Protein AF-A0A433SLN9-F1 (afdb_monomer)

Structure (mmCIF, N/CA/C/O backbone):
data_AF-A0A433SLN9-F1
#
_entry.id   AF-A0A433SLN9-F1
#
loop_
_atom_site.group_PDB
_atom_site.id
_atom_site.type_symbol
_atom_site.label_atom_id
_atom_site.label_alt_id
_atom_site.label_comp_id
_atom_site.label_asym_id
_atom_site.label_entity_id
_atom_site.label_seq_id
_atom_site.pdbx_PDB_ins_code
_atom_site.Cartn_x
_atom_site.Cartn_y
_atom_site.Cartn_z
_atom_site.occupancy
_atom_site.B_iso_or_equiv
_atom_site.auth_seq_id
_atom_site.auth_comp_id
_atom_site.auth_asym_id
_atom_site.auth_atom_id
_atom_site.pdbx_PDB_model_num
ATOM 1 N N . ILE A 1 1 ? 33.367 -6.950 -92.287 1.00 58.72 1 ILE A N 1
ATOM 2 C CA . ILE A 1 1 ? 34.190 -6.946 -91.057 1.00 58.72 1 ILE A CA 1
ATOM 3 C C . ILE A 1 1 ? 34.992 -8.236 -91.100 1.00 58.72 1 ILE A C 1
ATOM 5 O O . ILE A 1 1 ? 34.395 -9.275 -91.342 1.00 58.72 1 ILE A O 1
ATOM 9 N N . ASP A 1 2 ? 36.318 -8.139 -91.056 1.00 69.06 2 ASP A N 1
ATOM 10 C CA . ASP A 1 2 ? 37.245 -9.262 -91.244 1.00 69.06 2 ASP A CA 1
ATOM 11 C C . ASP A 1 2 ? 37.015 -10.344 -90.160 1.00 69.06 2 ASP A C 1
ATOM 13 O O . ASP A 1 2 ? 36.963 -9.988 -88.979 1.00 69.06 2 ASP A O 1
ATOM 17 N N . PRO A 1 3 ? 36.846 -11.635 -90.507 1.00 67.12 3 PRO A N 1
ATOM 18 C CA . PRO A 1 3 ? 36.699 -12.716 -89.527 1.00 67.12 3 PRO A CA 1
ATOM 19 C C . PRO A 1 3 ? 37.867 -12.801 -88.531 1.00 67.12 3 PRO A C 1
ATOM 21 O O . PRO A 1 3 ? 37.655 -13.219 -87.394 1.00 67.12 3 PRO A O 1
ATOM 24 N N . MET A 1 4 ? 39.072 -12.344 -88.896 1.00 63.94 4 MET A N 1
ATOM 25 C CA . MET A 1 4 ? 40.188 -12.234 -87.949 1.00 63.94 4 MET A CA 1
ATOM 26 C C . MET A 1 4 ? 39.966 -11.151 -86.889 1.00 63.94 4 MET A C 1
ATOM 28 O O . MET A 1 4 ? 40.420 -11.294 -85.758 1.00 63.94 4 MET A O 1
ATOM 32 N N . LEU A 1 5 ? 39.249 -10.079 -87.234 1.00 66.88 5 LEU A N 1
ATOM 33 C CA . LEU A 1 5 ? 38.950 -8.982 -86.318 1.00 66.88 5 LEU A CA 1
ATOM 34 C C . LEU A 1 5 ? 37.886 -9.396 -85.286 1.00 66.88 5 LEU A C 1
ATOM 36 O O . LEU A 1 5 ? 38.048 -9.108 -84.104 1.00 66.88 5 LEU A O 1
ATOM 40 N N . SER A 1 6 ? 36.847 -10.133 -85.699 1.00 71.31 6 SER A N 1
ATOM 41 C CA . SER A 1 6 ? 35.852 -10.708 -84.768 1.00 71.31 6 SER A CA 1
ATOM 42 C C . SER A 1 6 ? 36.472 -11.774 -83.859 1.00 71.31 6 SER A C 1
ATOM 44 O O . SER A 1 6 ? 36.257 -11.743 -82.650 1.00 71.31 6 SER A O 1
ATOM 46 N N . GLY A 1 7 ? 37.339 -12.641 -84.399 1.00 73.06 7 GLY A N 1
ATOM 47 C CA . GLY A 1 7 ? 38.013 -13.685 -83.619 1.00 73.06 7 GLY A CA 1
ATOM 48 C C . GLY A 1 7 ? 38.959 -13.178 -82.522 1.00 73.06 7 GLY A C 1
ATOM 49 O O . GLY A 1 7 ? 39.352 -13.964 -81.666 1.00 73.06 7 GLY A O 1
ATOM 50 N N . VAL A 1 8 ? 39.324 -11.891 -82.526 1.00 78.69 8 VAL A N 1
ATOM 51 C CA . VAL A 1 8 ? 40.179 -11.264 -81.501 1.00 78.69 8 VAL A CA 1
ATOM 52 C C . VAL A 1 8 ? 39.384 -10.328 -80.593 1.00 78.69 8 VAL A C 1
ATOM 54 O O . VAL A 1 8 ? 39.583 -10.345 -79.381 1.00 78.69 8 VAL A O 1
ATOM 57 N N . ILE A 1 9 ? 38.470 -9.530 -81.148 1.00 82.38 9 ILE A N 1
ATOM 58 C CA . ILE A 1 9 ? 37.713 -8.544 -80.370 1.00 82.38 9 ILE A CA 1
ATOM 59 C C . ILE A 1 9 ? 36.728 -9.222 -79.412 1.00 82.38 9 ILE A C 1
ATOM 61 O O . ILE A 1 9 ? 36.689 -8.853 -78.239 1.00 82.38 9 ILE A O 1
ATOM 65 N N . ASP A 1 10 ? 35.979 -10.229 -79.868 1.00 83.00 10 ASP A N 1
ATOM 66 C CA . ASP A 1 10 ? 34.941 -10.857 -79.041 1.00 83.00 10 ASP A CA 1
ATOM 67 C C . ASP A 1 10 ? 35.532 -11.594 -77.820 1.00 83.00 10 ASP A C 1
ATOM 69 O O . ASP A 1 10 ? 35.012 -11.420 -76.712 1.00 83.00 10 ASP A O 1
ATOM 73 N N . PRO A 1 11 ? 36.652 -12.342 -77.937 1.00 85.12 11 PRO A N 1
ATOM 74 C CA . PRO A 1 11 ? 37.321 -12.924 -76.772 1.00 85.12 11 PRO A CA 1
ATOM 75 C C . PRO A 1 11 ? 37.968 -11.891 -75.847 1.00 85.12 11 PRO A C 1
ATOM 77 O O . PRO A 1 11 ? 38.025 -12.111 -74.641 1.00 85.12 11 PRO A O 1
ATOM 80 N N . MET A 1 12 ? 38.456 -10.763 -76.375 1.00 84.81 12 MET A N 1
ATOM 81 C CA . MET A 1 12 ? 38.998 -9.687 -75.538 1.00 84.81 12 MET A CA 1
ATOM 82 C C . MET A 1 12 ? 37.904 -8.984 -74.730 1.00 84.81 12 MET A C 1
ATOM 84 O O . MET A 1 12 ? 38.109 -8.687 -73.554 1.00 84.81 12 MET A O 1
ATOM 88 N N . LEU A 1 13 ? 36.743 -8.739 -75.340 1.00 83.75 13 LEU A N 1
ATOM 89 C CA . LEU A 1 13 ? 35.593 -8.162 -74.648 1.00 83.75 13 LEU A CA 1
ATOM 90 C C . LEU A 1 13 ? 35.076 -9.124 -73.572 1.00 83.75 13 LEU A C 1
ATOM 92 O O . LEU A 1 13 ? 35.132 -8.806 -72.388 1.00 83.75 13 LEU A O 1
ATOM 96 N N . SER A 1 14 ? 34.688 -10.335 -73.975 1.00 84.12 14 SER A N 1
ATOM 97 C CA . SER A 1 14 ? 34.041 -11.303 -73.079 1.00 84.12 14 SER A CA 1
ATOM 98 C C . SER A 1 14 ? 34.983 -11.953 -72.061 1.00 84.12 14 SER A C 1
ATOM 100 O O . SER A 1 14 ? 34.569 -12.287 -70.955 1.00 84.12 14 SER A O 1
ATOM 102 N N . GLY A 1 15 ? 36.250 -12.167 -72.422 1.00 83.25 15 GLY A N 1
ATOM 103 C CA . GLY A 1 15 ? 37.208 -12.902 -71.594 1.00 83.25 15 GLY A CA 1
ATOM 104 C C . GLY A 1 15 ? 38.055 -12.024 -70.680 1.00 83.25 15 GLY A C 1
ATOM 105 O O . GLY A 1 15 ? 38.635 -12.536 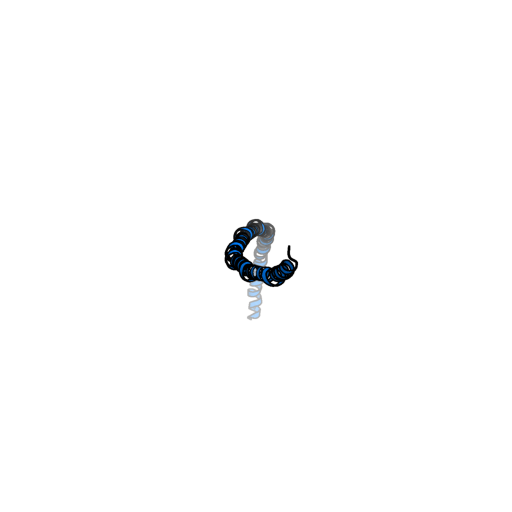-69.724 1.00 83.25 15 GLY A O 1
ATOM 106 N N . VAL A 1 16 ? 38.151 -10.721 -70.963 1.00 85.31 16 VAL A N 1
ATOM 107 C CA . VAL A 1 16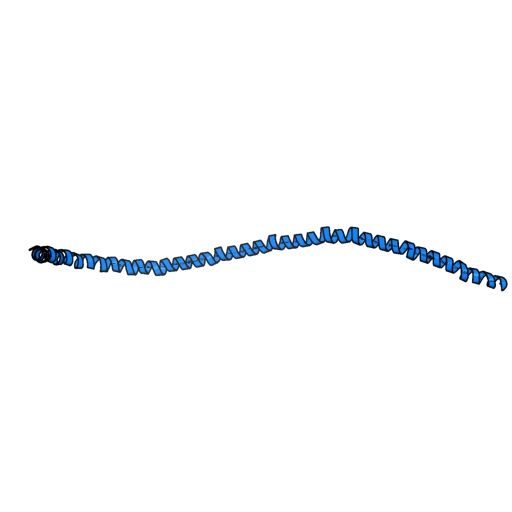 ? 39.037 -9.810 -70.224 1.00 85.31 16 VAL A CA 1
ATOM 108 C C . VAL A 1 16 ? 38.292 -8.572 -69.749 1.00 85.31 16 VAL A C 1
ATOM 110 O O . VAL A 1 16 ? 38.262 -8.314 -68.549 1.00 85.31 16 VAL A O 1
ATOM 113 N N . ILE A 1 17 ? 37.667 -7.820 -70.657 1.00 87.81 17 ILE A N 1
ATOM 114 C CA . ILE A 1 17 ? 37.060 -6.528 -70.314 1.00 87.81 17 ILE A CA 1
ATOM 115 C C . ILE A 1 17 ? 35.829 -6.711 -69.419 1.00 87.81 17 ILE A C 1
ATOM 117 O O . ILE A 1 17 ? 35.765 -6.087 -68.359 1.00 87.81 17 ILE A O 1
ATOM 121 N N . ASP A 1 18 ? 34.898 -7.592 -69.787 1.00 90.44 18 ASP A N 1
ATOM 122 C CA . ASP A 1 18 ? 33.669 -7.816 -69.017 1.00 90.44 18 ASP A CA 1
ATOM 123 C C . ASP A 1 18 ? 33.952 -8.382 -67.609 1.00 90.44 18 ASP A C 1
ATOM 125 O O . ASP A 1 18 ? 33.428 -7.829 -66.637 1.00 90.44 18 ASP A O 1
ATOM 129 N N . PRO A 1 19 ? 34.826 -9.398 -67.425 1.00 91.62 19 PRO A N 1
ATOM 130 C CA . PRO A 1 19 ? 35.188 -9.880 -66.091 1.00 91.62 19 PRO A CA 1
ATOM 131 C C . PRO A 1 19 ? 35.896 -8.826 -65.237 1.00 91.62 19 PRO A C 1
ATOM 133 O O . PRO A 1 19 ? 35.655 -8.755 -64.033 1.00 91.62 19 PRO A O 1
ATOM 136 N N . MET A 1 20 ? 36.751 -7.988 -65.839 1.00 91.88 20 MET A N 1
ATOM 137 C CA . MET A 1 20 ? 37.400 -6.885 -65.124 1.00 91.88 20 MET A CA 1
ATOM 138 C C . MET A 1 20 ? 36.382 -5.843 -64.656 1.00 91.88 20 MET A C 1
ATOM 140 O O . MET A 1 20 ? 36.439 -5.413 -63.506 1.00 91.88 20 MET A O 1
ATOM 144 N N . LEU A 1 21 ? 35.438 -5.457 -65.519 1.00 90.31 21 LEU A N 1
ATOM 145 C CA . LEU A 1 21 ? 34.357 -4.536 -65.166 1.00 90.31 21 LEU A CA 1
ATOM 146 C C . LEU A 1 21 ? 33.467 -5.112 -64.061 1.00 90.31 21 LEU A C 1
ATOM 148 O O . LEU A 1 21 ? 33.224 -4.419 -63.075 1.00 90.31 21 LEU A O 1
ATOM 152 N N . SER A 1 22 ? 33.045 -6.375 -64.182 1.00 91.75 22 SER A N 1
ATOM 153 C CA . SER A 1 22 ? 32.244 -7.052 -63.153 1.00 91.75 22 SER A CA 1
ATOM 154 C C . SER A 1 22 ? 32.986 -7.102 -61.822 1.00 91.75 22 SER A C 1
ATOM 156 O O . SER A 1 22 ? 32.448 -6.670 -60.812 1.00 91.75 22 SER A O 1
ATOM 158 N N . GLY A 1 23 ? 34.251 -7.535 -61.818 1.00 92.06 23 GLY A N 1
ATOM 159 C CA . GLY A 1 23 ? 35.045 -7.630 -60.594 1.00 92.06 23 GLY A CA 1
ATOM 160 C C . GLY A 1 23 ? 35.249 -6.281 -59.902 1.00 92.06 23 GLY A C 1
ATOM 161 O O . GLY A 1 23 ? 35.197 -6.205 -58.676 1.00 92.06 23 GLY A O 1
ATOM 162 N N . VAL A 1 24 ? 35.433 -5.200 -60.670 1.00 92.94 24 VAL A N 1
ATOM 163 C CA . VAL A 1 24 ? 35.528 -3.842 -60.115 1.00 92.94 24 VAL A CA 1
ATOM 164 C C . VAL A 1 24 ? 34.192 -3.396 -59.524 1.00 92.94 24 VAL A C 1
ATOM 166 O O . VAL A 1 24 ? 34.184 -2.871 -58.413 1.00 92.94 24 VAL A O 1
ATOM 169 N N . ILE A 1 25 ? 33.076 -3.608 -60.228 1.00 92.38 25 ILE A N 1
ATOM 170 C CA . ILE A 1 25 ? 31.738 -3.231 -59.751 1.00 92.38 25 ILE A CA 1
ATOM 171 C C . ILE A 1 25 ? 31.377 -4.012 -58.484 1.00 92.38 25 ILE A C 1
ATOM 173 O O . ILE A 1 25 ? 31.004 -3.397 -57.486 1.00 92.38 25 ILE A O 1
ATOM 177 N N . ASP A 1 26 ? 31.560 -5.331 -58.487 1.00 93.50 26 ASP A N 1
ATOM 178 C CA . ASP A 1 26 ? 31.253 -6.201 -57.350 1.00 93.50 26 ASP A CA 1
ATOM 179 C C . ASP A 1 26 ? 32.126 -5.855 -56.141 1.00 93.50 26 ASP A C 1
ATOM 181 O O . ASP A 1 26 ? 31.632 -5.727 -55.021 1.00 93.50 26 ASP A O 1
ATOM 185 N N . SER A 1 27 ? 33.424 -5.616 -56.357 1.00 92.44 27 SER A N 1
ATOM 186 C CA . SER A 1 27 ? 34.321 -5.182 -55.284 1.00 92.44 27 SER A CA 1
ATOM 187 C C . SER A 1 27 ? 33.915 -3.830 -54.700 1.00 92.44 27 SER A C 1
ATOM 189 O O . SER A 1 27 ? 34.101 -3.612 -53.504 1.00 92.44 27 SER A O 1
ATOM 191 N N . MET A 1 28 ? 33.398 -2.911 -55.516 1.00 91.38 28 MET A N 1
ATOM 192 C CA . MET A 1 28 ? 32.940 -1.606 -55.042 1.00 91.38 28 MET A CA 1
ATOM 193 C C . MET A 1 28 ? 31.630 -1.733 -54.262 1.00 91.38 28 MET A C 1
ATOM 195 O O . MET A 1 28 ? 31.490 -1.138 -53.196 1.00 91.38 28 MET A O 1
ATOM 199 N N . LEU A 1 29 ? 30.691 -2.533 -54.767 1.00 91.06 29 LEU A N 1
ATOM 200 C CA . LEU A 1 29 ? 29.389 -2.736 -54.148 1.00 91.06 29 LEU A CA 1
ATOM 201 C C . LEU A 1 29 ? 29.527 -3.468 -52.809 1.00 91.06 29 LEU A C 1
ATOM 203 O O . LEU A 1 29 ? 29.237 -2.900 -51.760 1.00 91.06 29 LEU A O 1
ATOM 207 N N . PHE A 1 30 ? 30.063 -4.686 -52.833 1.00 93.31 30 PHE A N 1
ATOM 208 C CA . PHE A 1 30 ? 30.113 -5.552 -51.655 1.00 93.31 30 PHE A CA 1
ATOM 209 C C . PHE A 1 30 ? 31.281 -5.233 -50.721 1.00 93.31 30 PHE A C 1
ATOM 211 O O . PHE A 1 30 ? 31.201 -5.471 -49.519 1.00 93.31 30 PHE A O 1
ATOM 218 N N . GLY A 1 31 ? 32.390 -4.718 -51.258 1.00 88.75 31 GLY A N 1
ATOM 219 C CA . GLY A 1 31 ? 33.585 -4.425 -50.466 1.00 88.75 31 GLY A CA 1
ATOM 220 C C . GLY A 1 31 ? 33.576 -3.044 -49.816 1.00 88.75 31 GLY A C 1
ATOM 221 O O . GLY A 1 31 ? 34.284 -2.838 -48.832 1.00 88.75 31 GLY A O 1
ATOM 222 N N . VAL A 1 32 ? 32.799 -2.096 -50.351 1.00 91.06 32 VAL A N 1
ATOM 223 C CA . VAL A 1 32 ? 32.826 -0.699 -49.895 1.00 91.06 32 VAL A CA 1
ATOM 224 C C . VAL A 1 32 ? 31.431 -0.185 -49.571 1.00 91.06 32 VAL A C 1
ATOM 226 O O . VAL A 1 32 ? 31.194 0.218 -48.435 1.00 91.06 32 VAL A O 1
ATOM 229 N N . ILE A 1 33 ? 30.506 -0.213 -50.532 1.00 90.12 33 ILE A N 1
ATOM 230 C CA . ILE A 1 33 ? 29.186 0.412 -50.369 1.00 90.12 33 ILE A CA 1
ATOM 231 C C . ILE A 1 33 ? 28.368 -0.299 -49.285 1.00 90.12 33 ILE A C 1
ATOM 233 O O . ILE A 1 33 ? 27.901 0.363 -48.357 1.00 90.12 33 ILE A O 1
ATOM 237 N N . ASP A 1 34 ? 28.236 -1.622 -49.358 1.00 92.50 34 ASP A N 1
ATOM 238 C CA . ASP A 1 34 ? 27.434 -2.389 -48.399 1.00 92.50 34 ASP A CA 1
ATOM 239 C C . ASP A 1 34 ? 27.978 -2.286 -46.959 1.00 92.50 34 ASP A C 1
ATOM 241 O O . ASP A 1 34 ? 27.199 -1.964 -46.056 1.00 92.50 34 ASP A O 1
ATOM 245 N N . PRO A 1 35 ? 29.294 -2.455 -46.697 1.00 92.75 35 PRO A N 1
ATOM 246 C CA . PRO A 1 35 ? 29.851 -2.265 -45.359 1.00 92.75 35 PRO A CA 1
ATOM 247 C C . PRO A 1 35 ? 29.678 -0.841 -44.829 1.00 92.75 35 PRO A C 1
ATOM 249 O O . PRO A 1 35 ? 29.406 -0.660 -43.642 1.00 92.75 35 PRO A O 1
ATOM 252 N N . MET A 1 36 ? 29.813 0.175 -45.690 1.00 92.56 36 MET A N 1
ATOM 253 C CA . MET A 1 36 ? 29.565 1.563 -45.298 1.00 92.56 36 MET A CA 1
ATOM 254 C C . MET A 1 36 ? 28.105 1.771 -44.898 1.00 92.56 36 MET A C 1
ATOM 256 O O . MET A 1 36 ? 27.843 2.391 -43.869 1.00 92.56 36 MET A O 1
ATOM 260 N N . LEU A 1 37 ? 27.160 1.245 -45.681 1.00 90.19 37 LEU A N 1
ATOM 261 C CA . LEU A 1 37 ? 25.737 1.366 -45.384 1.00 90.19 37 LEU A CA 1
ATOM 262 C C . LEU A 1 37 ? 25.377 0.640 -44.081 1.00 90.19 37 LEU A C 1
ATOM 264 O O . LEU A 1 37 ? 24.720 1.236 -43.229 1.00 90.19 37 LEU A O 1
ATOM 268 N N . SER A 1 38 ? 25.857 -0.595 -43.896 1.00 92.38 38 SER A N 1
ATOM 269 C CA . SER A 1 38 ? 25.660 -1.352 -42.653 1.00 92.38 38 SER A CA 1
ATOM 270 C C . SER A 1 38 ? 26.230 -0.593 -41.461 1.00 92.38 38 SER A C 1
ATOM 272 O O . SER A 1 38 ? 25.513 -0.338 -40.504 1.00 92.38 38 SER A O 1
ATOM 274 N N . GLY A 1 39 ? 27.483 -0.134 -41.547 1.00 91.69 39 GLY A N 1
ATOM 275 C CA . GLY A 1 39 ? 28.129 0.592 -40.456 1.00 91.69 39 GLY A CA 1
ATOM 276 C C . GLY A 1 39 ? 27.399 1.883 -40.081 1.00 91.69 39 GLY A C 1
ATOM 277 O O . GLY A 1 39 ? 27.269 2.191 -38.898 1.00 91.69 39 GLY A O 1
ATOM 278 N N . VAL A 1 40 ? 26.878 2.626 -41.063 1.00 92.38 40 VAL A N 1
ATOM 279 C CA . VAL A 1 40 ? 26.075 3.834 -40.808 1.00 92.38 40 VAL A CA 1
ATOM 280 C C . VAL A 1 40 ? 24.754 3.487 -40.121 1.00 92.38 40 VAL A C 1
ATOM 282 O O . VAL A 1 40 ? 24.397 4.148 -39.146 1.00 92.38 40 VAL A O 1
ATOM 285 N N . ILE A 1 41 ? 24.042 2.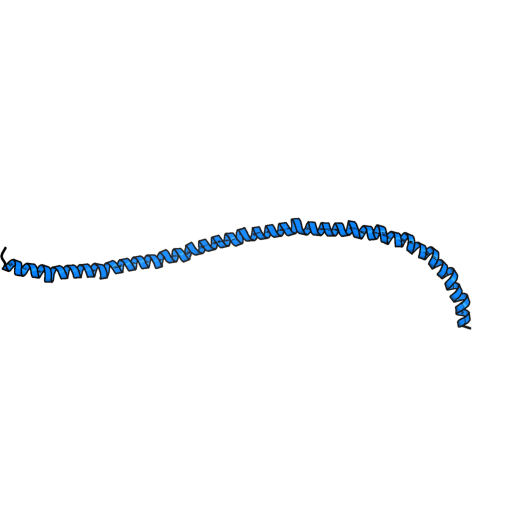460 -40.595 1.00 91.69 41 ILE A N 1
ATOM 286 C CA . ILE A 1 41 ? 22.771 2.019 -40.002 1.00 91.69 41 ILE A CA 1
ATOM 287 C C . ILE A 1 41 ? 22.994 1.516 -38.573 1.00 91.69 41 ILE A C 1
ATOM 289 O O . ILE A 1 41 ? 22.308 1.966 -37.656 1.00 91.69 41 ILE A O 1
ATOM 293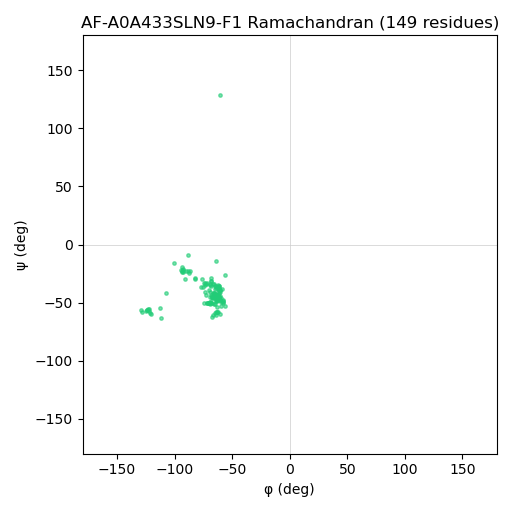 N N . ASP A 1 42 ? 23.990 0.658 -38.364 1.00 93.81 42 ASP A N 1
ATOM 294 C CA . ASP A 1 42 ? 24.317 0.086 -37.057 1.00 93.81 42 ASP A CA 1
ATOM 295 C C . ASP A 1 42 ? 24.736 1.174 -36.064 1.00 93.81 42 ASP A C 1
ATOM 297 O O . ASP A 1 42 ? 24.305 1.177 -34.908 1.00 93.81 42 ASP A O 1
ATOM 301 N N . THR A 1 43 ? 25.527 2.152 -36.515 1.00 93.69 43 THR A N 1
ATOM 302 C CA . THR A 1 43 ? 25.914 3.301 -35.685 1.00 93.69 43 THR A CA 1
ATOM 303 C C . THR A 1 43 ? 24.701 4.160 -35.337 1.00 93.69 43 THR A C 1
ATOM 305 O O . THR A 1 43 ? 24.553 4.572 -34.190 1.00 93.69 43 THR A O 1
ATOM 308 N N . MET A 1 44 ? 23.803 4.417 -36.292 1.00 91.69 44 MET A N 1
ATOM 309 C CA . MET A 1 44 ? 22.585 5.190 -36.038 1.00 91.69 44 MET A CA 1
ATOM 310 C C . MET A 1 44 ? 21.669 4.491 -35.027 1.00 91.69 44 MET A C 1
ATOM 312 O O . MET A 1 44 ? 21.161 5.140 -34.112 1.00 91.69 44 MET A O 1
ATOM 316 N N . LEU A 1 45 ? 21.487 3.176 -35.154 1.00 90.25 45 LEU A N 1
ATOM 317 C CA . LEU A 1 45 ? 20.692 2.389 -34.213 1.00 90.25 45 LEU A CA 1
ATOM 318 C C . LEU A 1 45 ? 21.311 2.425 -32.811 1.00 90.25 45 LEU A C 1
ATOM 320 O O . LEU A 1 45 ? 20.694 2.925 -31.873 1.00 90.25 45 LEU A O 1
ATOM 324 N N . SER A 1 46 ? 22.567 1.996 -32.697 1.00 91.12 46 SER A N 1
ATOM 325 C CA . SER A 1 46 ? 23.237 1.813 -31.404 1.00 91.12 46 SER A CA 1
ATOM 326 C C . SER A 1 46 ? 23.591 3.115 -30.684 1.00 91.12 46 SER A C 1
ATOM 328 O O . SER A 1 46 ? 23.600 3.159 -29.456 1.00 91.12 46 SER A O 1
ATOM 330 N N . SER A 1 47 ? 23.913 4.182 -31.421 1.00 90.25 47 SER A N 1
ATOM 331 C CA . SER A 1 47 ? 24.414 5.431 -30.828 1.00 90.25 47 SER A CA 1
ATOM 332 C C . SER A 1 47 ? 23.352 6.517 -30.706 1.00 90.25 47 SER A C 1
ATOM 334 O O . SER A 1 47 ? 23.568 7.488 -29.984 1.00 90.25 47 SER A O 1
ATOM 336 N N . VAL A 1 48 ? 22.222 6.389 -31.408 1.00 88.94 48 VAL A N 1
ATOM 337 C CA . VAL A 1 48 ? 21.159 7.404 -31.387 1.00 88.94 48 VAL A CA 1
ATOM 338 C C . VAL A 1 48 ? 19.843 6.807 -30.920 1.00 88.94 48 VAL A C 1
ATOM 340 O O . VAL A 1 48 ? 19.289 7.278 -29.929 1.00 88.94 48 VAL A O 1
ATOM 343 N N . ILE A 1 49 ? 19.352 5.765 -31.591 1.00 89.69 49 ILE A N 1
ATOM 344 C CA . ILE A 1 49 ? 18.011 5.233 -31.320 1.00 89.69 49 ILE A CA 1
ATOM 345 C C . ILE A 1 49 ? 17.964 4.528 -29.960 1.00 89.69 49 ILE A C 1
ATOM 347 O O . ILE A 1 49 ? 17.116 4.875 -29.135 1.00 89.69 49 ILE A O 1
ATOM 351 N N . ASP A 1 50 ? 18.893 3.613 -29.685 1.00 92.94 50 ASP A N 1
ATOM 352 C CA . ASP A 1 50 ? 18.899 2.860 -28.425 1.00 92.94 50 ASP A CA 1
ATOM 353 C C . ASP A 1 50 ? 19.085 3.770 -27.193 1.00 92.94 50 ASP A C 1
ATOM 355 O O . ASP A 1 50 ? 18.329 3.626 -26.222 1.00 92.94 50 ASP A O 1
ATOM 359 N N . PRO A 1 51 ? 19.999 4.765 -27.197 1.00 93.19 51 PRO A N 1
ATOM 360 C CA . PRO A 1 51 ? 20.118 5.714 -26.092 1.00 93.19 51 PRO A CA 1
ATOM 361 C C . PRO A 1 51 ? 18.894 6.619 -25.929 1.00 93.19 51 PRO A C 1
ATOM 363 O O . PRO A 1 51 ? 18.543 6.966 -24.804 1.00 93.19 51 PRO A O 1
ATOM 366 N N . MET A 1 52 ? 18.217 7.003 -27.018 1.00 89.62 52 MET A N 1
ATOM 367 C CA . MET A 1 52 ? 16.971 7.772 -26.926 1.00 89.62 52 MET A CA 1
ATOM 368 C C . MET A 1 52 ? 15.841 6.954 -26.293 1.00 89.62 52 MET A C 1
ATOM 370 O O . MET A 1 52 ? 15.103 7.478 -25.458 1.00 89.62 52 MET A O 1
ATOM 374 N N . LEU A 1 53 ? 15.711 5.678 -26.661 1.00 87.19 53 LEU A N 1
ATOM 375 C CA . LEU A 1 53 ? 14.713 4.783 -26.074 1.00 87.19 53 LEU A CA 1
ATOM 376 C C . LEU A 1 53 ? 14.977 4.586 -24.578 1.00 87.19 53 LEU A C 1
ATOM 378 O O . LEU A 1 53 ? 14.155 4.962 -23.746 1.00 87.19 53 LEU A O 1
ATOM 382 N N . SER A 1 54 ? 16.168 4.095 -24.244 1.00 87.94 54 SER A N 1
ATOM 383 C CA . SER A 1 54 ? 16.528 3.720 -22.872 1.00 87.94 54 SER A CA 1
ATOM 384 C C . SER A 1 54 ? 16.753 4.907 -21.933 1.00 87.94 54 SER A C 1
ATOM 386 O O . SER A 1 54 ? 16.468 4.822 -20.741 1.00 87.94 54 SER A O 1
ATOM 388 N N . GLY A 1 55 ? 17.287 6.019 -22.440 1.00 82.88 55 GLY A N 1
ATOM 389 C CA . GLY A 1 55 ? 17.666 7.175 -21.627 1.00 82.88 55 GLY A CA 1
ATOM 390 C C . GLY A 1 55 ? 16.579 8.237 -21.497 1.00 82.88 55 GLY A C 1
ATOM 391 O O . GLY A 1 55 ? 16.629 9.041 -20.567 1.00 82.88 55 GLY A O 1
ATOM 392 N N . VAL A 1 56 ? 15.609 8.267 -22.413 1.00 87.94 56 VAL A N 1
ATOM 393 C CA . VAL A 1 56 ? 14.574 9.311 -22.438 1.00 87.94 56 VAL A CA 1
ATOM 394 C C . VAL A 1 56 ? 13.182 8.708 -22.385 1.00 87.94 56 VAL A C 1
ATOM 396 O O . VAL A 1 56 ? 12.421 9.034 -21.476 1.00 87.94 56 VAL A O 1
ATOM 399 N N . ILE A 1 57 ? 12.845 7.822 -23.322 1.00 86.00 57 ILE A N 1
ATOM 400 C CA . ILE A 1 57 ? 11.474 7.316 -23.450 1.00 86.00 57 ILE A CA 1
ATOM 401 C C . ILE A 1 57 ? 11.105 6.426 -22.259 1.00 86.00 57 ILE A C 1
ATOM 403 O O . ILE A 1 57 ? 10.083 6.679 -21.618 1.00 86.00 57 ILE A O 1
ATOM 407 N N . ASP A 1 58 ? 11.944 5.447 -21.916 1.00 90.88 58 ASP A N 1
ATOM 408 C CA . ASP A 1 58 ? 11.657 4.523 -20.813 1.00 90.88 58 ASP A CA 1
ATOM 409 C C . ASP A 1 58 ? 11.557 5.246 -19.454 1.00 90.88 58 ASP A C 1
ATOM 411 O O . ASP A 1 58 ? 10.563 5.047 -18.746 1.00 90.88 58 ASP A O 1
ATOM 415 N N . PRO A 1 59 ? 12.487 6.154 -19.079 1.00 88.62 59 PRO A N 1
ATOM 416 C CA . PRO A 1 59 ? 12.379 6.896 -17.825 1.00 88.62 59 PRO A CA 1
ATOM 417 C C . PRO A 1 59 ? 11.176 7.840 -17.787 1.00 88.62 59 PRO A C 1
ATOM 419 O O . PRO A 1 59 ? 10.557 7.989 -16.735 1.00 88.62 59 PRO A O 1
ATOM 422 N N . MET A 1 60 ? 10.812 8.465 -18.915 1.00 89.12 60 MET A N 1
ATOM 423 C CA . MET A 1 60 ? 9.600 9.286 -18.991 1.00 89.12 60 MET A CA 1
ATOM 424 C C . MET A 1 60 ? 8.347 8.448 -18.738 1.00 89.12 60 MET A C 1
ATOM 426 O O . MET A 1 60 ? 7.485 8.867 -17.968 1.00 89.12 60 MET A O 1
ATOM 430 N N . LEU A 1 61 ? 8.247 7.266 -19.352 1.00 86.69 61 LEU A N 1
ATOM 431 C CA . LEU A 1 61 ? 7.106 6.377 -19.155 1.00 86.69 61 LEU A CA 1
ATOM 432 C C . LEU A 1 61 ? 7.027 5.887 -17.704 1.00 86.69 61 LEU A C 1
ATOM 434 O O . LEU A 1 61 ? 5.958 5.975 -17.100 1.00 86.69 61 LEU A O 1
ATOM 438 N N . SER A 1 62 ? 8.153 5.449 -17.127 1.00 89.69 62 SER A N 1
ATOM 439 C CA . SER A 1 62 ? 8.223 5.049 -15.713 1.00 89.69 62 SER A CA 1
ATOM 440 C C . SER A 1 62 ? 7.804 6.195 -14.799 1.00 89.69 62 SER A C 1
ATOM 442 O O . SER A 1 62 ? 6.917 6.025 -13.971 1.00 89.69 62 SER A O 1
ATOM 444 N N . GLY A 1 63 ? 8.359 7.393 -15.000 1.00 87.88 63 GLY A N 1
ATOM 445 C CA . GLY A 1 63 ? 8.038 8.557 -14.180 1.00 87.88 63 GLY A CA 1
ATOM 446 C C . GLY A 1 63 ? 6.567 8.967 -14.262 1.00 87.88 63 GLY A C 1
ATOM 447 O O . GLY A 1 63 ? 5.992 9.385 -13.260 1.00 87.88 63 GLY A O 1
ATOM 448 N N . VAL A 1 64 ? 5.924 8.839 -15.426 1.00 89.12 64 VAL A N 1
ATOM 449 C CA . VAL A 1 64 ? 4.481 9.098 -15.568 1.00 89.12 64 VAL A CA 1
ATOM 450 C C . VAL A 1 64 ? 3.656 8.058 -14.808 1.00 89.12 64 VAL A C 1
ATOM 452 O O . VAL A 1 64 ? 2.716 8.434 -14.105 1.00 89.12 64 VAL A O 1
ATOM 455 N N . ILE A 1 65 ? 4.006 6.774 -14.919 1.00 89.56 65 ILE A N 1
ATOM 456 C CA . ILE A 1 65 ? 3.316 5.685 -14.213 1.00 89.56 65 ILE A CA 1
ATOM 457 C C . ILE A 1 65 ? 3.470 5.848 -12.698 1.00 89.56 65 ILE A C 1
ATOM 459 O O . ILE A 1 65 ? 2.472 5.821 -11.978 1.00 89.56 65 ILE A O 1
ATOM 463 N N . ASP A 1 66 ? 4.688 6.097 -12.221 1.00 91.56 66 ASP A N 1
ATOM 464 C CA . ASP A 1 66 ? 4.979 6.270 -10.798 1.00 91.56 66 ASP A CA 1
ATOM 465 C C . ASP A 1 66 ? 4.244 7.489 -10.227 1.00 91.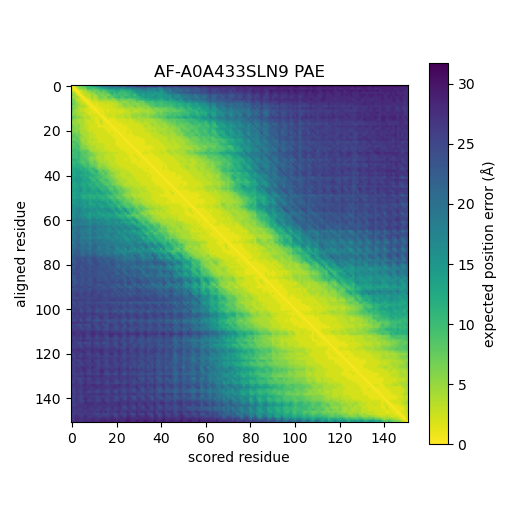56 66 ASP A C 1
ATOM 467 O O . ASP A 1 66 ? 3.604 7.397 -9.180 1.00 91.56 66 ASP A O 1
ATOM 471 N N . ASN A 1 67 ? 4.244 8.624 -10.935 1.00 89.12 67 ASN A N 1
ATOM 472 C CA . ASN A 1 67 ? 3.486 9.802 -10.505 1.00 89.12 67 ASN A CA 1
ATOM 473 C C . ASN A 1 67 ? 1.976 9.542 -10.450 1.00 89.12 67 ASN A C 1
ATOM 475 O O . ASN A 1 67 ? 1.300 10.061 -9.564 1.00 89.12 67 ASN A O 1
ATOM 479 N N . MET A 1 68 ? 1.426 8.753 -11.374 1.00 86.81 68 MET A N 1
ATOM 480 C CA . MET A 1 68 ? 0.007 8.399 -11.344 1.00 86.81 68 MET A CA 1
ATOM 481 C C . MET A 1 68 ? -0.322 7.496 -10.151 1.00 86.81 68 MET A C 1
ATOM 483 O O . MET A 1 68 ? -1.306 7.741 -9.451 1.00 86.81 68 MET A O 1
ATOM 487 N N . LEU A 1 69 ? 0.501 6.476 -9.901 1.00 84.94 69 LEU A N 1
ATOM 488 C CA . LEU A 1 69 ? 0.310 5.548 -8.788 1.00 84.94 69 LEU A CA 1
ATOM 489 C C . LEU A 1 69 ? 0.437 6.271 -7.443 1.00 84.94 69 LEU A C 1
ATOM 491 O O . LEU A 1 69 ? -0.532 6.355 -6.690 1.00 84.94 69 LEU A O 1
ATOM 495 N N . PHE A 1 70 ? 1.598 6.866 -7.180 1.00 87.12 70 PHE A N 1
ATOM 496 C CA . PHE A 1 70 ? 1.912 7.428 -5.867 1.00 87.12 70 PHE A CA 1
ATOM 497 C C . PHE A 1 70 ? 1.336 8.831 -5.653 1.00 87.12 70 PHE A C 1
ATOM 499 O O . PHE A 1 70 ? 1.043 9.217 -4.525 1.00 87.12 70 PHE A O 1
ATOM 506 N N . 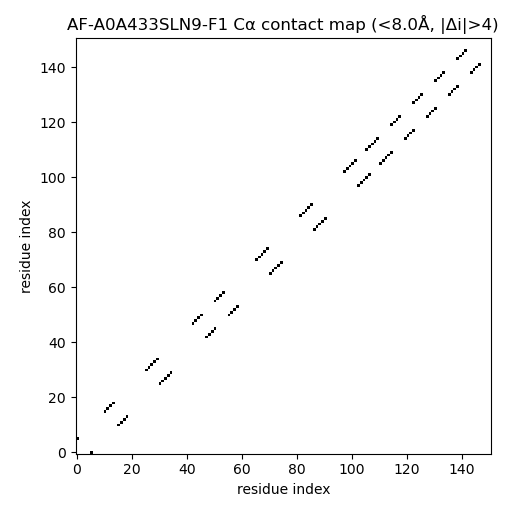GLY A 1 71 ? 1.185 9.621 -6.718 1.00 79.94 71 GLY A N 1
ATOM 507 C CA . GLY A 1 71 ? 0.704 11.000 -6.624 1.00 79.94 71 GLY A CA 1
ATOM 508 C C . GLY A 1 71 ? -0.815 11.140 -6.687 1.00 79.94 71 GLY A C 1
ATOM 509 O O . GLY A 1 71 ? -1.345 12.147 -6.220 1.00 79.94 71 GLY A O 1
ATOM 510 N N . VAL A 1 72 ? -1.524 10.159 -7.256 1.00 87.50 72 VAL A N 1
ATOM 511 C CA . VAL A 1 72 ? -2.978 10.248 -7.467 1.00 87.50 72 VAL A CA 1
ATOM 512 C C . VAL A 1 72 ? -3.713 9.075 -6.833 1.00 87.50 72 VAL A C 1
ATOM 514 O O . VAL A 1 72 ? -4.581 9.297 -5.991 1.00 87.50 72 VAL A O 1
ATOM 517 N N . ILE A 1 73 ? -3.376 7.838 -7.205 1.00 85.44 73 ILE A N 1
ATOM 518 C CA . ILE A 1 73 ? -4.143 6.656 -6.785 1.00 85.44 73 ILE A CA 1
ATOM 519 C C . ILE A 1 73 ? -4.010 6.415 -5.277 1.00 85.44 73 ILE A C 1
ATOM 521 O O . ILE A 1 73 ? -5.030 6.304 -4.593 1.00 85.44 73 ILE A O 1
ATOM 525 N N . ASP A 1 74 ? -2.788 6.393 -4.747 1.00 90.12 74 ASP A N 1
ATOM 526 C CA . ASP A 1 74 ? -2.549 6.141 -3.321 1.00 90.12 74 ASP A CA 1
ATOM 527 C C . ASP A 1 74 ? -3.210 7.199 -2.411 1.00 90.12 74 ASP A C 1
ATOM 529 O O . ASP A 1 74 ? -3.944 6.817 -1.492 1.00 90.12 74 ASP A O 1
ATOM 533 N N . PRO A 1 75 ? -3.066 8.520 -2.663 1.00 88.44 75 PRO A N 1
ATOM 534 C CA . PRO A 1 75 ? -3.756 9.543 -1.877 1.00 88.44 75 PRO A CA 1
ATOM 535 C C . PRO A 1 75 ? -5.281 9.442 -1.948 1.00 88.44 75 PRO A C 1
ATOM 537 O O . PRO A 1 75 ? -5.953 9.654 -0.939 1.00 88.44 75 PRO A O 1
ATOM 540 N N . MET A 1 76 ? -5.843 9.105 -3.116 1.00 87.88 76 MET A N 1
ATOM 541 C CA . MET A 1 76 ? -7.286 8.893 -3.254 1.00 87.88 76 MET A CA 1
ATOM 542 C C . MET A 1 76 ? -7.758 7.716 -2.402 1.00 87.88 76 MET A C 1
ATOM 544 O O . MET A 1 76 ? -8.765 7.837 -1.705 1.00 87.88 76 MET A O 1
ATOM 548 N N . LEU A 1 77 ? -7.034 6.594 -2.429 1.00 85.88 77 LEU A N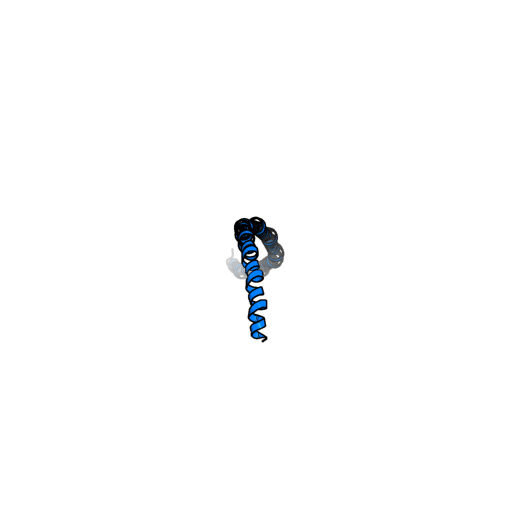 1
ATOM 549 C CA . LEU A 1 77 ? -7.374 5.421 -1.629 1.00 85.88 77 LEU A CA 1
ATOM 550 C C . LEU A 1 77 ? -7.286 5.730 -0.130 1.00 85.88 77 LEU A C 1
ATOM 552 O O . LEU A 1 77 ? -8.227 5.425 0.603 1.00 85.88 77 LEU A O 1
ATOM 556 N N . SER A 1 78 ? -6.207 6.388 0.308 1.00 89.50 78 SER A N 1
ATOM 557 C CA . SER A 1 78 ? -6.045 6.816 1.702 1.00 89.50 78 SER A CA 1
ATOM 558 C C . SER A 1 78 ? -7.188 7.731 2.134 1.00 89.50 78 SER A C 1
ATOM 560 O O . SER A 1 78 ? -7.829 7.473 3.148 1.00 89.50 78 SER A O 1
ATOM 562 N N . GLY A 1 79 ? -7.514 8.750 1.332 1.00 87.19 79 GLY A N 1
ATOM 563 C CA . GLY A 1 79 ? -8.589 9.688 1.651 1.00 87.19 79 GLY A CA 1
ATOM 564 C C . GLY A 1 79 ? -9.963 9.020 1.756 1.00 87.19 79 GLY A C 1
ATOM 565 O O . GLY A 1 79 ? -10.751 9.361 2.639 1.00 87.19 79 GLY A O 1
ATOM 566 N N . VAL A 1 80 ? -10.256 8.040 0.894 1.00 88.25 80 VAL A N 1
ATOM 567 C CA . VAL A 1 80 ? -11.507 7.266 0.961 1.00 88.25 80 VAL A CA 1
ATOM 568 C C . VAL A 1 80 ? -11.568 6.420 2.233 1.00 88.25 80 VAL A C 1
ATOM 570 O O . VAL A 1 80 ? -12.606 6.407 2.897 1.00 88.25 80 VAL A O 1
ATOM 573 N N . ILE A 1 81 ? -10.474 5.742 2.592 1.00 88.38 81 ILE A N 1
ATOM 574 C CA . ILE A 1 81 ? -10.398 4.927 3.812 1.00 88.38 81 ILE A CA 1
ATOM 575 C C . ILE A 1 81 ? -10.569 5.808 5.053 1.00 88.38 81 ILE A C 1
ATOM 577 O O . ILE A 1 81 ? -11.408 5.502 5.901 1.00 88.38 81 ILE A O 1
ATOM 581 N N . ASP A 1 82 ? -9.853 6.930 5.125 1.00 90.19 82 ASP A N 1
ATOM 582 C CA . ASP A 1 82 ? -9.931 7.859 6.255 1.00 90.19 82 ASP A CA 1
ATOM 583 C C . ASP A 1 82 ? -11.340 8.436 6.409 1.00 90.19 82 ASP A C 1
ATOM 585 O O . ASP A 1 82 ? -11.875 8.507 7.518 1.00 90.19 82 ASP A O 1
ATOM 589 N N . THR A 1 83 ? -11.988 8.788 5.295 1.00 89.12 83 THR A N 1
ATOM 590 C CA . THR A 1 83 ? -13.371 9.286 5.298 1.00 89.12 83 THR A CA 1
ATOM 591 C C . THR A 1 83 ? -14.354 8.214 5.769 1.00 89.12 83 THR A C 1
ATOM 593 O O . THR A 1 83 ? -15.296 8.518 6.497 1.00 89.12 83 THR A O 1
ATOM 596 N N . MET A 1 84 ? -14.153 6.952 5.384 1.00 85.56 84 MET A N 1
ATOM 597 C CA . MET A 1 84 ? -15.010 5.849 5.821 1.00 85.56 84 MET A CA 1
ATOM 598 C C . MET A 1 84 ? -14.851 5.563 7.318 1.00 85.56 84 MET A C 1
ATOM 600 O O . MET A 1 84 ? -15.849 5.385 8.016 1.00 85.56 84 MET A O 1
ATOM 604 N N . LEU A 1 85 ? -13.615 5.545 7.819 1.00 84.25 85 LEU A N 1
ATOM 605 C CA . LEU A 1 85 ? -13.335 5.331 9.237 1.00 84.25 85 LEU A CA 1
ATOM 606 C C . LEU A 1 85 ? -13.933 6.460 10.083 1.00 84.25 85 LEU A C 1
ATOM 608 O O . LEU A 1 85 ? -14.818 6.216 10.902 1.00 84.25 85 LEU A O 1
ATOM 612 N N . SER A 1 86 ? -13.525 7.698 9.807 1.00 84.94 86 SER A N 1
ATOM 613 C CA . SER A 1 86 ? -13.906 8.862 10.614 1.00 84.94 86 SER A CA 1
ATOM 614 C C . SER A 1 86 ? -15.357 9.303 10.420 1.00 84.94 86 SER A C 1
ATOM 616 O O . SER A 1 86 ? -15.999 9.771 11.357 1.00 84.94 86 SER A O 1
ATOM 618 N N . GLY A 1 87 ? -15.891 9.182 9.204 1.00 79.88 87 GLY A N 1
ATOM 619 C CA . GLY A 1 87 ? -17.220 9.680 8.859 1.00 79.88 87 GLY A CA 1
ATOM 620 C C . GLY A 1 87 ? -18.343 8.673 9.081 1.00 79.88 87 GLY A C 1
ATOM 621 O O . GLY A 1 87 ? -19.497 9.077 9.215 1.00 79.88 87 GLY A O 1
ATOM 622 N N . VAL A 1 88 ? -18.034 7.373 9.108 1.00 85.94 88 VAL A N 1
ATOM 623 C CA . VAL A 1 88 ? -19.055 6.317 9.188 1.00 85.94 88 VAL A CA 1
ATOM 624 C C . VAL A 1 88 ? -18.822 5.406 10.382 1.00 85.94 88 VAL A C 1
ATOM 626 O O . VAL A 1 88 ? -19.713 5.273 11.218 1.00 85.94 88 VAL A O 1
ATOM 629 N N . ILE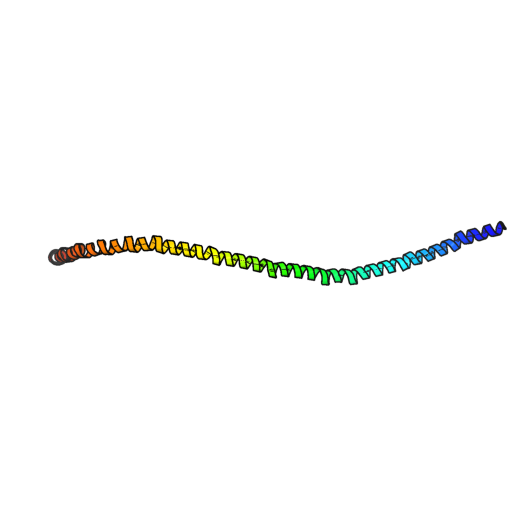 A 1 89 ? -17.642 4.794 10.491 1.00 83.88 89 ILE A N 1
ATOM 630 C CA . ILE A 1 89 ? -17.395 3.756 11.501 1.00 83.88 89 ILE A CA 1
ATOM 631 C C . ILE A 1 89 ? -17.341 4.354 12.911 1.00 83.88 89 ILE A C 1
ATOM 633 O O . ILE A 1 89 ? -18.063 3.878 13.791 1.00 83.88 89 ILE A O 1
ATOM 637 N N . ASP A 1 90 ? -16.555 5.410 13.123 1.00 89.31 90 ASP A N 1
ATOM 638 C CA . ASP A 1 90 ? -16.408 6.020 14.450 1.00 89.31 90 ASP A CA 1
ATOM 639 C C . ASP A 1 90 ? -17.741 6.579 14.991 1.00 89.31 90 ASP A C 1
ATOM 641 O O . ASP A 1 90 ? -18.099 6.259 16.131 1.00 89.31 90 ASP A O 1
ATOM 645 N N . PRO A 1 91 ? -18.552 7.324 14.206 1.00 88.50 91 PRO A N 1
ATOM 646 C CA . PRO A 1 91 ? -19.855 7.800 14.667 1.00 88.50 91 PRO A CA 1
ATOM 647 C C . PRO A 1 91 ? -20.839 6.668 14.966 1.00 88.50 91 PRO A C 1
ATOM 649 O O . PRO A 1 91 ? -21.602 6.761 15.927 1.00 88.50 91 PRO A O 1
ATOM 652 N N . MET A 1 92 ? -20.825 5.588 14.174 1.00 87.50 92 MET A N 1
ATOM 653 C CA . MET A 1 92 ? -21.658 4.413 14.445 1.00 87.50 92 MET A CA 1
ATOM 654 C C . MET A 1 92 ? -21.277 3.759 15.772 1.00 87.50 92 MET A C 1
ATOM 656 O O . MET A 1 92 ? -22.159 3.445 16.570 1.00 87.50 92 MET A O 1
ATOM 660 N N . LEU A 1 93 ? -19.979 3.573 16.026 1.00 84.88 93 LEU A N 1
ATOM 661 C CA . LEU A 1 93 ? -19.504 2.980 17.271 1.00 84.88 93 LEU A CA 1
ATOM 662 C C . LEU A 1 93 ? -19.846 3.866 18.474 1.00 84.88 93 LEU A C 1
ATOM 664 O O . LEU A 1 93 ? -20.382 3.360 19.460 1.00 84.88 93 LEU A O 1
ATOM 668 N N . SER A 1 94 ? -19.607 5.178 18.370 1.00 89.19 94 SER A N 1
ATOM 669 C CA . SER A 1 94 ? -19.978 6.142 19.413 1.00 89.19 94 SER A CA 1
ATOM 670 C C . SER A 1 94 ? -21.475 6.091 19.697 1.00 89.19 94 SER A C 1
ATOM 672 O O . SER A 1 94 ? -21.874 5.947 20.846 1.00 89.19 94 SER A O 1
ATOM 674 N N . GLY A 1 95 ? -22.312 6.113 18.654 1.00 87.31 95 GLY A N 1
ATOM 675 C CA . GLY A 1 95 ? -23.763 6.056 18.808 1.00 87.31 95 GLY A CA 1
ATOM 676 C C . GLY A 1 95 ? -24.249 4.766 19.472 1.00 87.31 95 GLY A C 1
ATOM 677 O O . GLY A 1 95 ? -25.144 4.809 20.312 1.00 87.31 95 GLY A O 1
ATOM 678 N N . VAL A 1 96 ? -23.648 3.616 19.146 1.00 88.12 96 VAL A N 1
ATOM 679 C CA . VAL A 1 96 ? -23.978 2.333 19.790 1.00 88.12 96 VAL A CA 1
ATOM 680 C C . VAL A 1 96 ? -23.587 2.335 21.269 1.00 88.12 96 VAL A C 1
ATOM 682 O O . VAL A 1 96 ? -24.378 1.891 22.103 1.00 88.12 96 VAL A O 1
ATOM 685 N N . ILE A 1 97 ? -22.395 2.836 21.603 1.00 88.56 97 ILE A N 1
ATOM 686 C CA . ILE A 1 97 ? -21.920 2.922 22.991 1.00 88.56 97 ILE A CA 1
ATOM 687 C C . ILE A 1 97 ? -22.810 3.870 23.797 1.00 88.56 97 ILE A C 1
ATOM 689 O O . ILE A 1 97 ? -23.297 3.487 24.862 1.00 88.56 97 ILE A O 1
ATOM 693 N N . ASP A 1 98 ? -23.091 5.061 23.268 1.00 91.12 98 ASP A N 1
ATOM 694 C CA . ASP A 1 98 ? -23.942 6.052 23.927 1.00 91.12 98 ASP A CA 1
ATOM 695 C C . ASP A 1 98 ? -25.353 5.508 24.145 1.00 91.12 98 ASP A C 1
ATOM 697 O O . ASP A 1 98 ? -25.931 5.680 25.221 1.00 91.12 98 ASP A O 1
ATOM 701 N N . HIS A 1 99 ? -25.907 4.797 23.161 1.00 89.94 99 HIS A N 1
ATOM 702 C CA . HIS A 1 99 ? -27.229 4.194 23.288 1.00 89.94 99 HIS A CA 1
ATOM 703 C C . HIS A 1 99 ? -27.258 3.051 24.308 1.00 89.94 99 HIS A C 1
ATOM 705 O O . HIS A 1 99 ? -28.236 2.905 25.036 1.00 89.94 99 HIS A O 1
ATOM 711 N N . MET A 1 100 ? -26.192 2.256 24.409 1.00 87.62 100 MET A N 1
ATOM 712 C CA . MET A 1 100 ? -26.087 1.210 25.425 1.00 87.62 100 MET A CA 1
ATOM 713 C C . MET A 1 100 ? -25.989 1.800 26.835 1.00 87.62 100 MET A C 1
ATOM 715 O O . MET A 1 100 ? -26.678 1.333 27.744 1.00 87.62 100 MET A O 1
ATOM 719 N N . LEU A 1 101 ? -25.164 2.833 27.019 1.00 85.94 101 LEU A N 1
ATOM 720 C CA . LEU A 1 101 ? -25.009 3.495 28.312 1.00 85.94 101 LEU A CA 1
ATOM 721 C C . LEU A 1 101 ? -26.323 4.153 28.738 1.00 85.94 101 LEU A C 1
ATOM 723 O O . LEU A 1 101 ? -26.903 3.771 29.751 1.00 85.94 101 LEU A O 1
ATOM 727 N N . SER A 1 102 ? -26.844 5.055 27.909 1.00 89.12 102 SER A N 1
ATOM 728 C CA . SER A 1 102 ? -28.032 5.848 28.246 1.00 89.12 102 SER A CA 1
ATOM 729 C C . SER A 1 102 ? -29.343 5.063 28.191 1.00 89.12 102 SER A C 1
ATOM 731 O O . SER A 1 102 ? -30.274 5.351 28.939 1.00 89.12 102 SER A O 1
ATOM 733 N N . GLY A 1 103 ? -29.453 4.084 27.292 1.00 85.69 103 GLY A N 1
ATOM 734 C CA . GLY A 1 103 ? -30.693 3.352 27.042 1.00 85.69 103 GLY A CA 1
ATOM 735 C C . GLY A 1 103 ? -30.837 2.069 27.853 1.00 85.69 103 GLY A C 1
ATOM 736 O O . GLY A 1 103 ? -31.959 1.602 28.044 1.00 85.69 103 GLY A O 1
ATOM 737 N N . VAL A 1 104 ? -29.732 1.488 28.331 1.00 89.12 104 VAL A N 1
ATOM 738 C CA . VAL A 1 104 ? -29.754 0.198 29.038 1.00 89.12 104 VAL A CA 1
ATOM 739 C C . VAL A 1 104 ? -29.133 0.311 30.422 1.00 89.12 104 VAL A C 1
ATOM 741 O O . VAL A 1 104 ? -29.794 -0.008 31.409 1.00 89.12 104 VAL A O 1
ATOM 744 N N . ILE A 1 105 ? -27.888 0.781 30.512 1.00 87.38 105 ILE A N 1
ATOM 745 C CA . ILE A 1 105 ? -27.134 0.769 31.773 1.00 87.38 105 ILE A CA 1
ATOM 746 C C . ILE A 1 105 ? -27.703 1.787 32.766 1.00 87.38 105 ILE A C 1
ATOM 748 O O . ILE A 1 105 ? -28.018 1.416 33.899 1.00 87.38 105 ILE A O 1
ATOM 752 N N . ASP A 1 106 ? -27.901 3.034 32.340 1.00 92.81 106 ASP A N 1
ATOM 753 C CA . ASP A 1 106 ? -28.426 4.095 33.200 1.00 92.81 106 ASP A CA 1
ATOM 754 C C . ASP A 1 106 ? -29.830 3.753 33.739 1.00 92.81 106 ASP A C 1
ATOM 756 O O . ASP A 1 106 ? -30.030 3.816 34.955 1.00 92.81 106 ASP A O 1
ATOM 760 N N . PRO A 1 107 ? -30.804 3.295 32.923 1.00 92.81 107 PRO A N 1
ATOM 761 C CA . PRO A 1 107 ? -32.110 2.882 33.435 1.00 92.81 107 PRO A CA 1
ATOM 762 C C . PRO A 1 107 ? -32.047 1.707 34.414 1.00 92.81 107 PRO A C 1
ATOM 764 O O . PRO A 1 107 ? -32.821 1.674 35.370 1.00 92.81 107 PRO A O 1
ATOM 767 N N . MET A 1 108 ? -31.138 0.747 34.215 1.00 92.44 108 MET A N 1
ATOM 768 C CA . MET A 1 108 ? -30.953 -0.359 35.160 1.00 92.44 108 MET A CA 1
ATOM 769 C C . MET A 1 108 ? -30.426 0.125 36.515 1.00 92.44 108 MET A C 1
ATOM 771 O O . MET A 1 108 ? -30.910 -0.325 37.557 1.00 92.44 108 MET A O 1
ATOM 775 N N . LEU A 1 109 ? -29.460 1.046 36.507 1.00 89.25 109 LEU A N 1
ATOM 776 C CA . LEU A 1 109 ? -28.899 1.635 37.722 1.00 89.25 109 LEU A CA 1
ATOM 777 C C . LEU A 1 109 ? -29.932 2.506 38.439 1.00 89.25 109 LEU A C 1
ATOM 779 O O . LEU A 1 109 ? -30.356 2.171 39.545 1.00 89.25 109 LEU A O 1
ATOM 783 N N . PHE A 1 110 ? -30.394 3.569 37.783 1.00 91.38 110 PHE A N 1
ATOM 784 C CA . PHE A 1 110 ? -31.238 4.586 38.412 1.00 91.38 110 PHE A CA 1
ATOM 785 C C . PHE A 1 110 ? -32.689 4.137 38.602 1.00 91.38 110 PHE A C 1
ATOM 787 O O . PHE A 1 110 ? -33.362 4.583 39.529 1.00 91.38 110 PHE A O 1
ATOM 794 N N . GLY A 1 111 ? -33.198 3.268 37.728 1.00 87.31 111 GLY A N 1
ATOM 795 C CA . GLY A 1 111 ? -34.574 2.770 37.792 1.00 87.31 111 GLY A CA 1
ATOM 796 C C . GLY A 1 111 ? -34.730 1.459 38.562 1.00 87.31 111 GLY A C 1
ATOM 797 O O . GLY A 1 111 ? -35.823 1.169 39.045 1.00 87.31 111 GLY A O 1
ATOM 798 N N . GLY A 1 112 ? -33.666 0.663 38.680 1.00 89.81 112 GLY A N 1
ATOM 799 C CA . GLY A 1 112 ? -33.711 -0.655 39.316 1.00 89.81 112 GLY A CA 1
ATOM 800 C C . GLY A 1 112 ? -32.938 -0.715 40.627 1.00 89.81 112 GLY A C 1
ATOM 801 O O . GLY A 1 112 ? -33.516 -0.955 41.688 1.00 89.81 112 GLY A O 1
ATOM 802 N N . ILE A 1 113 ? -31.623 -0.511 40.549 1.00 90.12 113 ILE A N 1
ATOM 803 C CA . ILE A 1 113 ? -30.704 -0.733 41.673 1.00 90.12 113 ILE A CA 1
ATOM 804 C C . ILE A 1 113 ? -30.867 0.345 42.748 1.00 90.12 113 ILE A C 1
ATOM 806 O O . ILE A 1 113 ? -31.056 0.012 43.920 1.00 90.12 113 ILE A O 1
ATOM 810 N N . ASP A 1 114 ? -30.848 1.621 42.364 1.00 93.25 114 ASP A N 1
ATOM 811 C CA . ASP A 1 114 ? -30.934 2.732 43.314 1.00 93.25 114 ASP A CA 1
ATOM 812 C C . ASP A 1 114 ? -32.246 2.720 44.123 1.00 93.25 114 ASP A C 1
ATOM 814 O O . ASP A 1 114 ? -32.188 2.853 45.353 1.00 93.25 114 ASP A O 1
ATOM 818 N N . PRO A 1 115 ? -33.434 2.485 43.524 1.00 93.50 115 PRO A N 1
ATOM 819 C CA . PRO A 1 115 ? -34.683 2.370 44.275 1.00 93.50 115 PRO A CA 1
ATOM 820 C C . PRO A 1 115 ? -34.733 1.143 45.189 1.00 93.50 115 PRO A C 1
ATOM 822 O O . PRO A 1 115 ? -35.301 1.217 46.277 1.00 93.50 115 PRO A O 1
ATOM 825 N N . LEU A 1 116 ? -34.128 0.018 44.792 1.00 94.12 116 LEU A N 1
ATOM 826 C CA . LEU A 1 116 ? -34.041 -1.172 45.642 1.00 94.12 116 LEU A CA 1
ATOM 827 C C . LEU A 1 116 ? -33.184 -0.895 46.886 1.00 94.12 116 LEU A C 1
ATOM 829 O O . LEU A 1 116 ? -33.578 -1.227 48.006 1.00 94.12 116 LEU A O 1
ATOM 833 N N . LEU A 1 117 ? -32.023 -0.264 46.701 1.00 91.69 117 LEU A N 1
ATOM 834 C CA . LEU A 1 117 ? -31.124 0.082 47.800 1.00 91.69 117 LEU A CA 1
ATOM 835 C C . LEU A 1 117 ? -31.760 1.108 48.741 1.00 91.69 117 LEU A C 1
ATOM 837 O O . LEU A 1 117 ? -31.815 0.885 49.950 1.00 91.69 117 LEU A O 1
ATOM 841 N N . SER A 1 118 ? -32.264 2.212 48.188 1.00 92.50 118 SER A N 1
ATOM 842 C CA . SER A 1 118 ? -32.795 3.332 48.972 1.00 92.50 118 SER A CA 1
ATOM 843 C C . SER A 1 118 ? -34.188 3.074 49.547 1.00 92.50 118 SER A C 1
ATOM 845 O O . SER A 1 118 ? -34.476 3.495 50.664 1.00 92.50 118 SER A O 1
ATOM 847 N N . GLY A 1 119 ? -35.052 2.378 48.809 1.00 90.81 119 GLY A N 1
ATOM 848 C CA . GLY A 1 119 ? -36.451 2.171 49.176 1.00 90.81 119 GLY A CA 1
ATOM 849 C C . GLY A 1 119 ? -36.719 0.881 49.944 1.00 90.81 119 GLY A C 1
ATOM 850 O O . GLY A 1 119 ? -37.714 0.808 50.661 1.00 90.81 119 GLY A O 1
ATOM 851 N N . ILE A 1 120 ? -35.858 -0.134 49.815 1.00 92.75 120 ILE A N 1
ATOM 852 C CA . ILE A 1 120 ? -36.090 -1.445 50.436 1.00 92.75 120 ILE A CA 1
ATOM 853 C C . ILE A 1 120 ? -34.961 -1.809 51.396 1.00 92.75 120 ILE A C 1
ATOM 855 O O . ILE A 1 120 ? -35.216 -2.005 52.584 1.00 92.75 120 ILE A O 1
ATOM 859 N N . ILE A 1 121 ? -33.718 -1.891 50.914 1.00 91.81 121 ILE A N 1
ATOM 860 C CA . ILE A 1 121 ? -32.605 -2.429 51.714 1.00 91.81 121 ILE A CA 1
ATOM 861 C C . ILE A 1 121 ? -32.244 -1.491 52.870 1.00 91.81 121 ILE A C 1
ATOM 863 O O . ILE A 1 121 ? -32.166 -1.943 54.012 1.00 91.81 121 ILE A O 1
ATOM 867 N N . GLY A 1 122 ? -32.067 -0.195 52.601 1.00 94.62 122 GLY A N 1
ATOM 868 C CA . GLY A 1 122 ? -31.771 0.803 53.632 1.00 94.62 122 GLY A CA 1
ATOM 869 C C . GLY A 1 122 ? -32.827 0.829 54.745 1.00 94.62 122 GLY A C 1
ATOM 870 O O . GLY A 1 122 ? -32.473 0.661 55.913 1.00 94.62 122 GLY A O 1
ATOM 871 N N . PRO A 1 123 ? -34.125 0.959 54.415 1.00 95.50 123 PRO A N 1
ATOM 872 C CA . PRO A 1 123 ? -35.196 0.918 55.405 1.00 95.50 123 PRO A CA 1
ATOM 873 C C . PRO A 1 123 ? -35.277 -0.403 56.174 1.00 95.50 123 PRO A C 1
ATOM 875 O O . PRO A 1 123 ? -35.497 -0.376 57.381 1.00 95.50 123 PRO A O 1
ATOM 878 N N . LEU A 1 124 ? -35.070 -1.554 55.524 1.00 95.31 124 LEU A N 1
ATOM 879 C CA . LEU A 1 124 ? -35.054 -2.851 56.208 1.00 95.31 124 LEU A CA 1
ATOM 880 C C . LEU A 1 124 ? -33.925 -2.926 57.245 1.00 95.31 124 LEU A C 1
ATOM 882 O O . LEU A 1 124 ? -34.158 -3.361 58.373 1.00 95.31 124 LEU A O 1
ATOM 886 N N . LEU A 1 125 ? -32.718 -2.486 56.876 1.00 94.19 125 LEU A N 1
ATOM 887 C CA . LEU A 1 125 ? -31.584 -2.436 57.797 1.00 94.19 125 LEU A CA 1
ATOM 888 C C . LEU A 1 125 ? -31.902 -1.533 58.994 1.00 94.19 125 LEU A C 1
ATOM 890 O O . LEU A 1 125 ? -31.853 -1.991 60.131 1.00 94.19 125 LEU A O 1
ATOM 894 N N . PHE A 1 126 ? -32.332 -0.298 58.733 1.00 95.56 126 PHE A N 1
ATOM 895 C CA . PHE A 1 126 ? -32.543 0.701 59.779 1.00 95.56 126 PHE A CA 1
ATOM 896 C C . PHE A 1 126 ? -33.746 0.410 60.689 1.00 95.56 126 PHE A C 1
ATOM 898 O O . PHE A 1 126 ? -33.694 0.648 61.892 1.00 95.56 126 PHE A O 1
ATOM 905 N N . VAL A 1 127 ? -34.858 -0.078 60.130 1.00 94.50 127 VAL A N 1
ATOM 906 C CA . VAL A 1 127 ? -36.117 -0.256 60.876 1.00 94.50 127 VAL A CA 1
ATOM 907 C C . VAL A 1 127 ? -36.222 -1.640 61.507 1.00 94.50 127 VAL A C 1
ATOM 909 O O . VAL A 1 127 ? -36.871 -1.786 62.541 1.00 94.50 127 VAL A O 1
ATOM 912 N N . VAL A 1 128 ? -35.614 -2.666 60.907 1.00 94.06 128 VAL A N 1
ATOM 913 C CA . VAL A 1 128 ? -35.786 -4.055 61.360 1.00 94.06 128 VAL A CA 1
ATOM 914 C C . VAL A 1 128 ? -34.501 -4.617 61.948 1.00 94.06 128 VAL A C 1
ATOM 916 O O . VAL A 1 128 ? -34.514 -5.089 63.084 1.00 94.06 128 VAL A O 1
ATOM 919 N N . ILE A 1 129 ? -33.398 -4.577 61.198 1.00 93.75 129 ILE A N 1
ATOM 920 C CA . ILE A 1 129 ? -32.155 -5.250 61.600 1.00 93.75 129 ILE A CA 1
ATOM 921 C C . ILE A 1 129 ? -31.489 -4.508 62.764 1.00 93.75 129 ILE A C 1
ATOM 923 O O . ILE A 1 129 ? -31.199 -5.134 63.784 1.00 93.75 129 ILE A O 1
ATOM 927 N N . ASP A 1 130 ? -31.300 -3.191 62.656 1.00 96.38 130 ASP A N 1
ATOM 928 C CA . ASP A 1 130 ? -30.611 -2.392 63.676 1.00 96.38 130 ASP A CA 1
ATOM 929 C C . ASP A 1 130 ? -31.331 -2.432 65.039 1.00 96.38 130 ASP A C 1
ATOM 931 O O . ASP A 1 130 ? -30.664 -2.669 66.056 1.00 96.38 130 ASP A O 1
ATOM 935 N N . PRO A 1 131 ? -32.672 -2.288 65.129 1.00 95.44 131 PRO A N 1
ATOM 936 C CA . PRO A 1 131 ? -33.378 -2.381 66.405 1.00 95.44 131 PRO A CA 1
ATOM 937 C C . PRO A 1 131 ? -33.388 -3.798 66.979 1.00 95.44 131 PRO A C 1
ATOM 939 O O . PRO A 1 131 ? -33.312 -3.959 68.195 1.00 95.44 131 PRO A O 1
ATOM 942 N N . LEU A 1 132 ? -33.443 -4.836 66.136 1.00 95.50 132 LEU A N 1
ATOM 943 C CA . LEU A 1 132 ? -33.342 -6.221 66.599 1.00 95.50 132 LEU A CA 1
ATOM 944 C C . LEU A 1 132 ? -31.956 -6.499 67.196 1.00 95.50 132 LEU A C 1
ATOM 946 O O . LEU A 1 132 ? -31.856 -7.074 68.282 1.00 95.50 132 LEU A O 1
ATOM 950 N N . LEU A 1 133 ? -30.888 -6.064 66.519 1.00 94.44 133 LEU A N 1
ATOM 951 C CA . LEU A 1 133 ? -29.525 -6.233 67.018 1.00 94.44 133 LEU A CA 1
ATOM 952 C C . LEU A 1 133 ? -29.324 -5.472 68.330 1.00 94.44 133 LEU A C 1
ATOM 954 O O . LEU A 1 133 ? -28.903 -6.051 69.328 1.00 94.44 133 LEU A O 1
ATOM 958 N N . SER A 1 134 ? -29.639 -4.177 68.334 1.00 94.69 134 SER A N 1
ATOM 959 C CA . SER A 1 134 ? -29.358 -3.290 69.467 1.00 94.69 134 SER A CA 1
ATOM 960 C C . SER A 1 134 ? -30.303 -3.492 70.650 1.00 94.69 134 SER A C 1
ATOM 962 O O . SER A 1 134 ? -29.867 -3.396 71.794 1.00 94.69 134 SER A O 1
ATOM 964 N N . GLY A 1 135 ? -31.578 -3.777 70.391 1.00 92.94 135 GLY A N 1
ATOM 965 C CA . GLY A 1 135 ? -32.617 -3.878 71.412 1.00 92.94 135 GLY A CA 1
ATOM 966 C C . GLY A 1 135 ? -32.849 -5.289 71.943 1.00 92.94 135 GLY A C 1
ATOM 967 O O . GLY A 1 135 ? -33.354 -5.430 73.054 1.00 92.94 135 GLY A O 1
ATOM 968 N N . VAL A 1 136 ? -32.487 -6.330 71.187 1.00 93.69 136 VAL A N 1
ATOM 969 C CA . VAL A 1 136 ? -32.753 -7.725 71.579 1.00 93.69 136 VAL A CA 1
ATOM 970 C C . VAL A 1 136 ? -31.467 -8.534 71.674 1.00 93.69 136 VAL A C 1
ATOM 972 O O . VAL A 1 136 ? -31.151 -9.046 72.745 1.00 93.69 136 VAL A O 1
ATOM 975 N N . ILE A 1 137 ? -30.698 -8.629 70.587 1.00 93.88 137 ILE A N 1
ATOM 976 C CA . ILE A 1 137 ? -29.549 -9.545 70.523 1.00 93.88 137 ILE A CA 1
ATOM 977 C C . ILE A 1 137 ? -28.420 -9.085 71.450 1.00 93.88 137 ILE A C 1
ATOM 979 O O . ILE A 1 137 ? -27.959 -9.867 72.281 1.00 93.88 137 ILE A O 1
ATOM 983 N N . ASN A 1 138 ? -28.000 -7.821 71.355 1.00 95.50 138 ASN A N 1
ATOM 984 C CA . ASN A 1 138 ? -26.902 -7.290 72.165 1.00 95.50 138 ASN A CA 1
ATOM 985 C C . ASN A 1 138 ? -27.211 -7.345 73.675 1.00 95.50 138 ASN A C 1
ATOM 987 O O . ASN A 1 138 ? -26.351 -7.811 74.428 1.00 95.50 138 ASN A O 1
ATOM 991 N N . PRO A 1 139 ? -28.410 -6.947 74.156 1.00 94.69 139 PRO A N 1
ATOM 992 C CA . PRO A 1 139 ? -28.770 -7.084 75.567 1.00 94.69 139 PRO A CA 1
ATOM 993 C C . PRO A 1 139 ? -28.853 -8.539 76.033 1.00 94.69 139 PRO A C 1
ATOM 995 O O . PRO A 1 139 ? -28.467 -8.831 77.159 1.00 94.69 139 PRO A O 1
ATOM 998 N N . MET A 1 140 ? -29.318 -9.468 75.188 1.00 93.81 140 MET A N 1
ATOM 999 C CA . MET A 1 140 ? -29.315 -10.894 75.532 1.00 93.81 140 MET A CA 1
ATOM 1000 C C . MET A 1 140 ? -27.897 -11.454 75.671 1.00 93.81 140 MET A C 1
ATOM 1002 O O . MET A 1 140 ? -27.626 -12.174 76.630 1.00 93.81 140 MET A O 1
ATOM 1006 N N . LEU A 1 141 ? -26.989 -11.118 74.748 1.00 91.81 141 LEU A N 1
ATOM 1007 C CA . LEU A 1 141 ? -25.589 -11.534 74.849 1.00 91.81 141 LEU A CA 1
ATOM 1008 C C . LEU A 1 141 ? -24.948 -10.978 76.125 1.00 91.81 141 LEU A C 1
ATOM 1010 O O . LEU A 1 141 ? -24.564 -11.744 77.002 1.00 91.81 141 LEU A O 1
ATOM 1014 N N . SER A 1 142 ? -24.932 -9.654 76.262 1.00 92.62 142 SER A N 1
ATOM 1015 C CA . SER A 1 142 ? -24.240 -8.964 77.360 1.00 92.62 142 SER A CA 1
ATOM 1016 C C . SER A 1 142 ? -24.883 -9.154 78.734 1.00 92.62 142 SER A C 1
ATOM 1018 O O . SER A 1 142 ? -24.189 -9.186 79.747 1.00 92.62 142 SER A O 1
ATOM 1020 N N . GLY A 1 143 ? -26.211 -9.247 78.794 1.00 89.25 143 GLY A N 1
ATOM 1021 C CA . GLY A 1 143 ? -26.961 -9.285 80.048 1.00 89.25 143 GLY A CA 1
ATOM 1022 C C . GLY A 1 143 ? -27.283 -10.690 80.548 1.00 89.25 143 GLY A C 1
ATOM 1023 O O . GLY A 1 143 ? -27.544 -10.855 81.737 1.00 89.25 143 GLY A O 1
ATOM 1024 N N . VAL A 1 144 ? -27.282 -11.697 79.669 1.00 91.12 144 VAL A N 1
ATOM 1025 C CA . VAL A 1 144 ? -27.661 -13.073 80.028 1.00 91.12 144 VAL A CA 1
ATOM 1026 C C . VAL A 1 144 ? -26.534 -14.051 79.732 1.00 91.12 144 VAL A C 1
ATOM 1028 O O . VAL A 1 144 ? -26.099 -14.760 80.635 1.00 91.12 144 VAL A O 1
ATOM 1031 N N . ILE A 1 145 ? -26.045 -14.092 78.492 1.00 89.56 145 ILE A N 1
ATOM 1032 C CA . ILE A 1 145 ? -25.107 -15.133 78.051 1.00 89.56 145 ILE A CA 1
ATOM 1033 C C . ILE A 1 145 ? -23.702 -14.901 78.620 1.00 89.56 145 ILE A C 1
ATOM 1035 O O . ILE A 1 145 ? -23.136 -15.816 79.218 1.00 89.56 145 ILE A O 1
ATOM 1039 N N . ASP A 1 146 ? -23.153 -13.693 78.486 1.00 92.69 146 ASP A N 1
ATOM 1040 C CA . ASP A 1 146 ? -21.796 -13.372 78.943 1.00 92.69 146 ASP A CA 1
ATOM 1041 C C . ASP A 1 146 ? -21.627 -13.600 80.462 1.00 92.69 146 ASP A C 1
ATOM 1043 O O . ASP A 1 146 ? -20.679 -14.291 80.851 1.00 92.69 146 ASP A O 1
ATOM 1047 N N . PRO A 1 147 ? -22.555 -13.156 81.342 1.00 91.00 147 PRO A N 1
ATOM 1048 C CA . PRO A 1 147 ? -22.484 -13.456 82.771 1.00 91.00 147 PRO A CA 1
ATOM 1049 C C . PRO A 1 147 ? -22.494 -14.956 83.084 1.00 91.00 147 PRO A C 1
ATOM 1051 O O . PRO A 1 147 ? -21.754 -15.387 83.963 1.00 91.00 147 PRO A O 1
ATOM 1054 N N . MET A 1 148 ? -23.281 -15.760 82.355 1.00 90.25 148 MET A N 1
ATOM 1055 C CA . MET A 1 148 ? -23.354 -17.216 82.549 1.00 90.25 148 MET A CA 1
ATOM 1056 C C . MET A 1 148 ? -22.069 -17.950 82.154 1.00 90.25 148 MET A C 1
ATOM 1058 O O . MET A 1 148 ? -21.795 -19.015 82.697 1.00 90.25 148 MET A O 1
ATOM 1062 N N . LEU A 1 149 ? -21.309 -17.416 81.195 1.00 85.56 149 LEU A N 1
ATOM 1063 C CA . LEU A 1 149 ? -20.043 -17.998 80.738 1.00 85.56 149 LEU A CA 1
ATOM 1064 C C . LEU A 1 149 ? -18.837 -17.523 81.560 1.00 85.56 149 LEU A C 1
ATOM 1066 O O . LEU A 1 149 ? -17.815 -18.203 81.593 1.00 85.56 149 LEU A O 1
ATOM 1070 N N . SER A 1 150 ? -18.942 -16.348 82.184 1.00 82.44 150 SER A N 1
ATOM 1071 C CA . SER A 1 150 ? -17.892 -15.763 83.031 1.00 82.44 150 SER A CA 1
ATOM 1072 C C . SER A 1 150 ? -17.952 -16.182 84.508 1.00 82.44 150 SER A C 1
ATOM 1074 O O . SER A 1 150 ? -17.037 -15.844 85.263 1.00 82.44 150 SER A O 1
ATOM 1076 N N . GLY A 1 151 ? -19.025 -16.873 84.912 1.00 59.03 151 GLY A N 1
ATOM 1077 C CA . 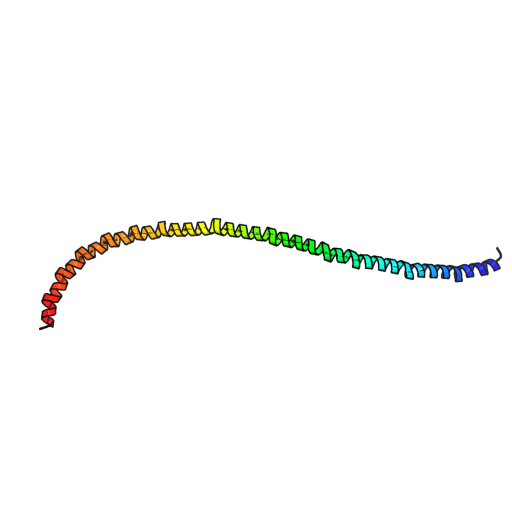GLY A 1 151 ? -19.261 -17.388 86.267 1.00 59.03 151 GLY A CA 1
ATOM 1078 C C . GLY A 1 151 ? -18.801 -18.823 86.483 1.00 59.03 151 GLY A C 1
ATOM 1079 O O . GLY A 1 151 ? -18.738 -19.591 85.499 1.00 59.03 151 GLY A O 1
#

Organism: Elysia chlorotica (NCBI:txid188477)

Mean predicted aligned error: 14.76 Å

Foldseek 3Di:
DDPVVCVPVVCCCPVPVVVVVVVVVCCCVVVPVVVVVVVVVVCCCPVPVVCCCVVPVVVVVVVVVCCCVPVPVVVVVVVVVVCCCVVPVVVVVVVVVVCCCVVPVVCCVPVPVVCCVPVPVVCCCVVPVVCCCVVPVVCCCVVPVVVVVVD

Radius of gyration: 57.83 Å; Cα contacts (8 Å, |Δi|>4): 54; chains: 1; bounding box: 77×29×178 Å

Solvent-accessible surface area (backbone atoms only — not comparable to full-atom values): 8081 Å² total; per-residue (Å²): 131,60,70,72,55,54,70,49,49,54,53,47,42,66,70,45,50,49,54,51,52,50,52,52,51,50,47,45,43,66,68,44,50,49,54,52,52,49,52,52,51,52,48,46,43,65,70,45,49,49,49,44,43,66,69,45,51,49,52,50,53,50,52,52,53,50,46,46,45,66,68,45,50,49,55,51,53,51,53,52,51,52,47,45,44,66,70,46,50,49,55,50,52,50,50,52,51,53,45,45,44,64,68,47,50,46,47,48,42,66,66,45,50,49,48,45,44,65,69,45,50,49,49,44,43,63,70,50,48,50,48,44,43,64,69,46,50,48,49,45,43,66,71,49,50,49,56,65,71,76,101

pLDDT: mean 88.54, std 6.45, range [58.72, 96.38]

Secondary structure (DSSP, 8-state):
--HHHHHHHHHHIIIIIHHHHHHHHHHHIIIIIHHHHHHHHHHHIIIIIHHHIIIIIHHHHHHHHHHHIIIIIHHHHHHHHHHHIIIIIHHHHHHHHHHHIIIIIHHHIIIIIHHHIIIIIHHHIIIIIHHHIIIIIHHHIIIIIHHHHH-

Sequence (151 aa):
IDPMLSGVIDPMLSGVIDPMLSGVIDSMLFGVIDPMLSGVIDTMLSSVIDPMLSGVIDPMLSGVIDNMLFGVIDPMLSGVIDTMLSGVIDPMLSGVIDHMLSGVIDPMLFGGIDPLLSGIIGPLLFVVIDPLLSGVINPMLSGVIDPMLSG